Protein AF-A0A246N9T0-F1 (afdb_monomer_lite)

Secondary structure (DSSP, 8-state):
-EEEEESS-HHHHHHHHHHHHHHH-TTHHHHHHHHHHHHHHHHHHHHHHHH--THHHHHHHHHHHHHHHHHHS--S-EEEEE-

Radius of gyration: 17.47 Å; chains: 1; bounding box: 33×28×48 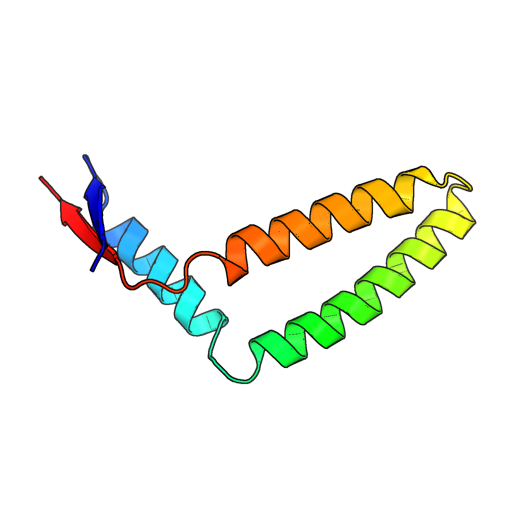Å

Foldseek 3Di:
DAEDEDQDDLVVVVVVVVVLCVVCPPPCNVVVLVVCVVVLVVVLVVVCVVPVDPCSVVVSVVVNCVVCCVSPVPPDDYDYDYD

Structure (mmCIF, N/CA/C/O backbone):
data_AF-A0A246N9T0-F1
#
_entry.id   A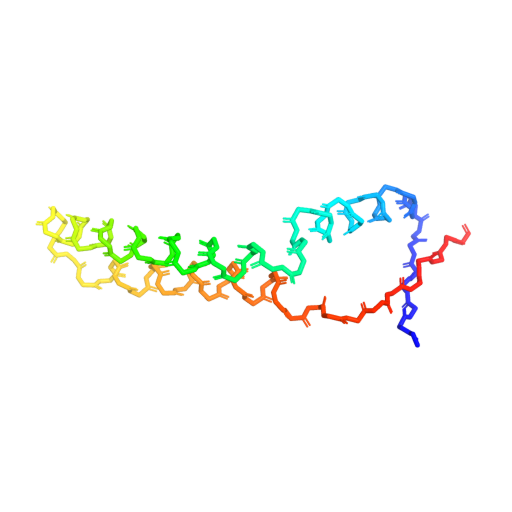F-A0A246N9T0-F1
#
loop_
_atom_site.group_PDB
_atom_site.id
_atom_site.type_symbol
_atom_site.label_atom_id
_atom_site.label_alt_id
_atom_site.label_comp_id
_atom_site.label_asym_id
_atom_site.label_entity_id
_atom_site.label_seq_id
_atom_site.pdbx_PDB_ins_code
_atom_site.Cartn_x
_atom_site.Cartn_y
_atom_site.Cartn_z
_atom_site.occupancy
_atom_site.B_iso_or_equiv
_atom_site.auth_seq_id
_atom_site.auth_comp_id
_atom_site.auth_asym_id
_atom_site.auth_atom_id
_atom_site.pdbx_PDB_model_num
ATOM 1 N N . MET A 1 1 ? 5.298 -5.589 -26.700 1.00 60.94 1 MET A N 1
ATOM 2 C CA . MET A 1 1 ? 5.596 -4.503 -25.743 1.00 60.94 1 MET A CA 1
ATOM 3 C C . MET A 1 1 ? 4.646 -3.367 -26.053 1.00 60.94 1 MET A C 1
ATOM 5 O O . MET A 1 1 ? 4.288 -3.219 -27.212 1.00 60.94 1 MET A O 1
ATOM 9 N N . THR A 1 2 ? 4.145 -2.669 -25.041 1.00 71.62 2 THR A N 1
ATOM 10 C CA . THR 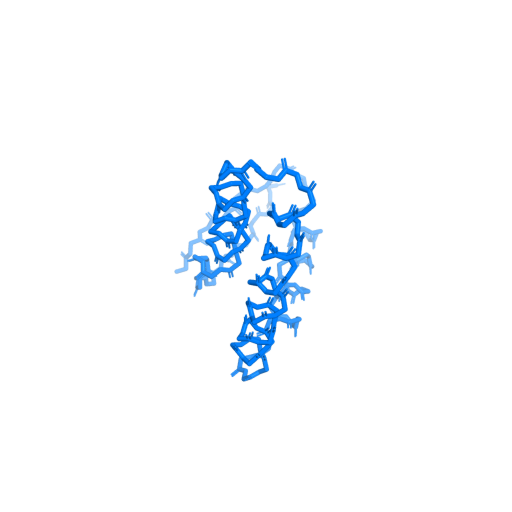A 1 2 ? 3.243 -1.522 -25.244 1.00 71.62 2 THR A CA 1
ATOM 11 C C . THR A 1 2 ? 4.091 -0.265 -25.383 1.00 71.62 2 THR A C 1
ATOM 13 O O . THR A 1 2 ? 5.026 -0.090 -24.604 1.00 71.62 2 THR A O 1
ATOM 16 N N . GLU A 1 3 ? 3.794 0.578 -26.363 1.00 74.56 3 GLU A N 1
ATOM 17 C CA . GLU A 1 3 ? 4.541 1.811 -26.626 1.00 74.56 3 GLU A CA 1
ATOM 18 C C . GLU A 1 3 ? 3.842 2.990 -25.944 1.00 74.56 3 GLU A C 1
ATOM 20 O O . GLU A 1 3 ? 2.621 3.132 -26.040 1.00 74.56 3 GLU A O 1
ATOM 25 N N . VAL A 1 4 ? 4.607 3.812 -25.226 1.00 73.00 4 VAL A N 1
ATOM 26 C CA . VAL A 1 4 ? 4.128 5.062 -24.623 1.00 73.00 4 VAL A CA 1
ATOM 27 C C . VAL A 1 4 ? 4.957 6.207 -25.182 1.00 73.00 4 VAL A C 1
ATOM 29 O O . VAL A 1 4 ? 6.179 6.212 -25.053 1.00 73.00 4 VAL A O 1
ATOM 32 N N . TRP A 1 5 ? 4.269 7.167 -25.793 1.00 77.06 5 TRP A N 1
ATOM 33 C CA . TRP A 1 5 ? 4.865 8.343 -26.415 1.00 77.06 5 TRP A CA 1
ATOM 34 C C . TRP A 1 5 ? 4.747 9.531 -25.466 1.00 77.06 5 TRP A C 1
ATOM 36 O O . TRP A 1 5 ? 3.644 9.870 -25.028 1.00 77.06 5 TRP A O 1
ATOM 46 N N . THR A 1 6 ? 5.876 10.146 -25.123 1.00 74.50 6 THR A N 1
ATOM 47 C CA . THR A 1 6 ? 5.920 11.346 -24.277 1.00 74.50 6 THR A CA 1
ATOM 48 C C . THR A 1 6 ? 6.370 12.547 -25.094 1.00 74.50 6 THR A C 1
ATOM 50 O O . THR A 1 6 ? 7.224 12.412 -25.954 1.00 74.50 6 THR A O 1
ATOM 53 N N . ILE A 1 7 ? 5.790 13.719 -24.821 1.00 77.31 7 ILE A N 1
ATOM 54 C CA . ILE A 1 7 ? 6.163 14.985 -25.482 1.00 77.31 7 ILE A CA 1
ATOM 55 C C . ILE A 1 7 ? 7.432 15.585 -24.848 1.00 77.31 7 ILE A C 1
ATOM 57 O O . ILE A 1 7 ? 8.132 16.372 -25.474 1.00 77.31 7 ILE A O 1
ATOM 61 N N . TYR A 1 8 ? 7.695 15.258 -23.579 1.00 70.62 8 TYR A N 1
ATOM 62 C CA . TYR A 1 8 ? 8.889 15.671 -22.850 1.00 70.62 8 TYR A CA 1
ATOM 63 C C . TYR A 1 8 ? 9.088 14.792 -21.608 1.00 70.62 8 TYR A C 1
ATOM 65 O O . TYR A 1 8 ? 8.117 14.388 -20.957 1.00 70.62 8 TYR A O 1
ATOM 73 N N . GLY A 1 9 ? 10.345 14.551 -21.227 1.00 75.62 9 GLY A N 1
ATOM 74 C CA . GLY A 1 9 ? 10.693 13.900 -19.961 1.00 75.62 9 GLY A CA 1
ATOM 75 C C . GLY A 1 9 ? 10.582 12.373 -19.975 1.00 75.62 9 GLY A C 1
ATOM 76 O O . GLY A 1 9 ? 10.377 11.776 -18.915 1.00 75.62 9 GLY A O 1
ATOM 77 N N . GLY A 1 10 ? 10.736 11.730 -21.138 1.00 77.25 10 GLY A N 1
ATOM 78 C CA . GLY A 1 10 ? 10.681 10.268 -21.269 1.00 77.25 10 GLY A CA 1
ATOM 79 C C . GLY A 1 10 ? 11.639 9.533 -20.319 1.00 77.25 10 GLY A C 1
ATOM 80 O O . GLY A 1 10 ? 11.263 8.537 -19.697 1.00 77.25 10 GLY A O 1
ATOM 81 N N . ASP A 1 11 ? 12.840 10.077 -20.099 1.00 77.75 11 ASP A N 1
ATOM 82 C CA . ASP A 1 11 ? 13.815 9.520 -19.152 1.00 77.75 11 ASP A CA 1
ATOM 83 C C . ASP A 1 11 ? 13.393 9.638 -17.678 1.00 77.75 11 ASP A C 1
ATOM 85 O O . ASP A 1 11 ? 13.679 8.733 -16.890 1.00 77.75 11 ASP A O 1
ATOM 89 N N . MET A 1 12 ? 12.672 10.699 -17.296 1.00 81.94 12 MET A N 1
ATOM 90 C CA . MET A 1 12 ? 12.129 10.843 -15.939 1.00 81.94 12 MET A CA 1
ATOM 91 C C . MET A 1 12 ? 11.086 9.755 -15.675 1.00 81.94 12 MET A C 1
ATOM 93 O O . MET A 1 12 ? 11.153 9.055 -14.664 1.00 81.94 12 MET A O 1
ATOM 97 N N . TRP A 1 13 ? 10.158 9.559 -16.614 1.00 75.56 13 TRP A N 1
ATOM 98 C CA . TRP A 1 13 ? 9.143 8.512 -16.516 1.00 75.56 13 TRP A CA 1
ATOM 99 C C . TRP A 1 13 ? 9.766 7.116 -16.495 1.00 75.56 13 TRP A C 1
ATOM 101 O O . TRP A 1 13 ? 9.374 6.277 -15.682 1.00 75.56 13 TRP A O 1
ATOM 111 N N . ARG A 1 14 ? 10.803 6.883 -17.308 1.00 78.19 14 ARG A N 1
ATOM 112 C CA . ARG A 1 14 ? 11.573 5.634 -17.294 1.00 78.19 14 ARG A CA 1
ATOM 113 C C . ARG A 1 14 ? 12.206 5.367 -15.928 1.00 78.19 14 ARG A C 1
ATOM 115 O O . ARG A 1 14 ? 12.111 4.250 -15.423 1.00 78.19 14 ARG A O 1
ATOM 122 N N . GLN A 1 15 ? 12.822 6.376 -15.311 1.00 79.94 15 GLN A N 1
ATOM 123 C CA . GLN A 1 15 ? 13.431 6.255 -13.982 1.00 79.94 15 GLN A CA 1
ATOM 124 C C . GLN A 1 15 ? 12.395 6.008 -12.882 1.00 79.94 15 GLN A C 1
ATOM 126 O O . GLN A 1 15 ? 12.617 5.143 -12.036 1.00 79.94 15 GLN A O 1
ATOM 131 N N . VAL A 1 16 ? 11.249 6.694 -12.914 1.00 77.19 16 VAL A N 1
ATOM 132 C CA . VAL A 1 16 ? 10.159 6.480 -11.949 1.00 77.19 16 VAL A CA 1
ATOM 133 C C . VAL A 1 16 ? 9.623 5.052 -12.049 1.00 77.19 16 VAL A C 1
ATOM 135 O O . VAL A 1 16 ? 9.528 4.366 -11.033 1.00 77.19 16 VAL A O 1
ATOM 138 N N . PHE A 1 17 ? 9.341 4.552 -13.256 1.00 72.00 17 PHE A N 1
ATOM 139 C CA . PHE A 1 17 ? 8.843 3.184 -13.426 1.00 72.00 17 PHE A CA 1
ATOM 140 C C . PHE A 1 17 ? 9.878 2.123 -13.042 1.00 72.00 17 PHE A C 1
ATOM 142 O O . PHE A 1 17 ? 9.533 1.154 -12.368 1.00 72.00 17 PHE A O 1
ATOM 149 N N . ASN A 1 18 ? 11.152 2.324 -13.383 1.00 73.19 18 ASN A N 1
ATOM 150 C CA . ASN A 1 18 ? 12.223 1.426 -12.950 1.00 73.19 18 ASN A CA 1
ATOM 151 C C . ASN A 1 18 ? 12.416 1.451 -11.427 1.00 73.19 18 ASN A C 1
ATOM 153 O O . ASN A 1 18 ? 12.624 0.401 -10.820 1.00 73.19 18 ASN A O 1
ATOM 157 N N . GLY A 1 19 ? 12.297 2.620 -10.791 1.00 69.94 19 GLY A N 1
ATOM 158 C CA . GLY A 1 19 ? 12.335 2.767 -9.336 1.00 69.94 19 GLY A CA 1
ATOM 159 C C . GLY A 1 19 ? 11.186 2.024 -8.658 1.00 69.94 19 GLY A C 1
ATOM 160 O O . GLY A 1 19 ? 11.409 1.279 -7.708 1.00 69.94 19 GLY A O 1
ATOM 161 N N . VAL A 1 20 ? 9.977 2.130 -9.210 1.00 67.38 20 VAL A N 1
ATOM 162 C CA . VAL A 1 20 ? 8.804 1.379 -8.750 1.00 67.38 20 VAL A CA 1
ATOM 163 C C . VAL A 1 20 ? 9.034 -0.130 -8.879 1.00 67.38 20 VAL A C 1
ATOM 165 O O . VAL A 1 20 ? 8.851 -0.846 -7.903 1.00 67.38 20 VAL A O 1
ATOM 168 N N . VAL A 1 21 ? 9.523 -0.628 -10.019 1.00 64.56 21 VAL A N 1
ATOM 169 C CA . VAL A 1 21 ? 9.844 -2.059 -10.207 1.00 64.56 21 VAL A CA 1
ATOM 170 C C . VAL A 1 21 ? 10.929 -2.541 -9.236 1.00 64.56 21 VAL A C 1
ATOM 172 O O . VAL A 1 21 ? 10.823 -3.639 -8.692 1.00 64.56 21 VAL A O 1
ATOM 175 N N . THR A 1 22 ? 11.941 -1.712 -8.974 1.00 67.94 22 THR A N 1
ATOM 176 C CA . THR A 1 22 ? 13.039 -2.021 -8.042 1.00 67.94 22 THR A CA 1
ATOM 177 C C . THR A 1 22 ? 12.536 -2.120 -6.600 1.00 67.94 22 THR A C 1
ATOM 179 O O . THR A 1 22 ? 12.907 -3.045 -5.881 1.00 67.94 22 THR A O 1
ATOM 182 N N . VAL A 1 23 ? 11.631 -1.226 -6.191 1.00 61.50 23 VAL A N 1
ATOM 183 C CA . VAL A 1 23 ? 10.964 -1.278 -4.878 1.00 61.50 23 VAL A CA 1
ATOM 184 C C . VAL A 1 23 ? 9.976 -2.453 -4.790 1.00 61.50 23 VAL A C 1
ATOM 186 O O . VAL A 1 23 ? 9.822 -3.056 -3.730 1.00 61.50 23 VAL A O 1
ATOM 189 N N . ILE A 1 24 ? 9.333 -2.818 -5.904 1.00 60.00 24 ILE A N 1
ATOM 190 C CA . ILE A 1 24 ? 8.353 -3.916 -6.005 1.00 60.00 24 ILE A CA 1
ATOM 191 C C . ILE A 1 24 ? 9.013 -5.310 -6.103 1.00 60.00 24 ILE A C 1
ATOM 193 O O . ILE A 1 24 ? 8.304 -6.309 -5.993 1.00 60.00 24 ILE A O 1
ATOM 197 N N . GLY A 1 25 ? 10.344 -5.392 -6.252 1.00 52.94 25 GLY A N 1
ATOM 198 C CA . GLY A 1 25 ? 11.188 -6.600 -6.271 1.00 52.94 25 GLY A CA 1
ATOM 199 C C . GLY A 1 25 ? 10.493 -7.919 -5.888 1.00 52.94 25 GLY A C 1
ATOM 200 O O . GLY A 1 25 ? 10.066 -8.121 -4.749 1.00 52.94 25 GLY A O 1
ATOM 201 N N . ALA A 1 26 ? 10.377 -8.813 -6.873 1.00 56.72 26 ALA A N 1
ATOM 202 C CA . ALA A 1 26 ? 9.438 -9.936 -6.990 1.00 56.72 26 ALA A CA 1
ATOM 203 C C . ALA A 1 26 ? 9.549 -11.101 -5.966 1.00 56.72 26 ALA A C 1
ATOM 205 O O . ALA A 1 26 ? 9.530 -12.271 -6.335 1.00 56.72 26 ALA A O 1
ATOM 206 N N . GLY A 1 27 ? 9.568 -10.805 -4.668 1.00 55.78 27 GLY A N 1
ATOM 207 C CA . GLY A 1 27 ? 9.400 -11.786 -3.586 1.00 55.78 27 GLY A CA 1
ATOM 208 C C . GLY A 1 27 ? 9.006 -11.155 -2.247 1.00 55.78 27 GLY A C 1
ATOM 209 O O . GLY A 1 27 ? 8.268 -11.751 -1.464 1.00 55.78 27 GLY A O 1
ATOM 210 N N . THR A 1 28 ? 9.412 -9.907 -2.006 1.00 61.91 28 THR A N 1
ATOM 211 C CA . THR A 1 28 ? 9.122 -9.169 -0.769 1.00 61.91 28 THR A CA 1
ATOM 212 C C . THR A 1 28 ? 7.831 -8.365 -0.851 1.00 61.91 28 THR A C 1
ATOM 214 O O . THR A 1 28 ? 7.138 -8.263 0.154 1.00 61.91 28 THR A O 1
ATOM 217 N N . PHE A 1 29 ? 7.439 -7.856 -2.024 1.00 66.25 29 PHE A N 1
ATOM 218 C CA . PHE A 1 29 ? 6.262 -6.986 -2.152 1.00 66.25 29 PHE A CA 1
ATOM 219 C C . PHE A 1 29 ? 4.938 -7.675 -1.801 1.00 66.25 29 PHE A C 1
ATOM 221 O O . PHE A 1 29 ? 4.097 -7.086 -1.132 1.00 66.25 29 PHE A O 1
ATOM 228 N N . THR A 1 30 ? 4.758 -8.945 -2.177 1.00 68.56 30 THR A N 1
ATOM 229 C CA . THR A 1 30 ? 3.552 -9.704 -1.783 1.00 68.56 30 THR A CA 1
ATOM 230 C C . THR A 1 30 ? 3.507 -9.913 -0.268 1.00 68.56 30 THR A C 1
ATOM 232 O O . THR A 1 30 ? 2.449 -9.806 0.349 1.00 68.56 30 THR A O 1
ATOM 235 N N . THR A 1 31 ? 4.659 -10.165 0.354 1.00 68.81 31 THR A N 1
ATOM 236 C CA . THR A 1 31 ? 4.791 -10.284 1.812 1.00 68.81 31 THR A CA 1
ATOM 237 C C . THR A 1 31 ? 4.543 -8.942 2.502 1.00 68.81 31 THR A C 1
ATOM 239 O O . THR A 1 31 ? 3.794 -8.884 3.473 1.00 68.81 31 THR A O 1
ATOM 242 N N . LEU A 1 32 ? 5.081 -7.849 1.958 1.00 72.94 32 LEU A N 1
ATOM 243 C CA . LEU A 1 32 ? 4.843 -6.484 2.419 1.00 72.94 32 LEU A CA 1
ATOM 244 C C . LEU A 1 32 ? 3.357 -6.124 2.319 1.00 72.94 32 LEU A C 1
ATOM 246 O O . LEU A 1 32 ? 2.795 -5.625 3.283 1.00 72.94 32 LEU A O 1
ATOM 250 N N . LEU A 1 33 ? 2.693 -6.444 1.205 1.00 76.75 33 LEU A N 1
ATOM 251 C CA . LEU A 1 33 ? 1.253 -6.247 1.022 1.00 76.75 33 LEU A CA 1
ATOM 252 C C . LEU A 1 33 ? 0.428 -7.014 2.056 1.00 76.75 33 LEU A C 1
ATOM 254 O O . LEU A 1 33 ? -0.560 -6.485 2.555 1.00 76.75 33 LEU A O 1
ATOM 258 N N . ARG A 1 34 ? 0.833 -8.239 2.410 1.00 74.62 34 ARG A N 1
ATOM 259 C CA . ARG A 1 34 ? 0.184 -9.016 3.478 1.00 74.62 34 ARG A CA 1
ATOM 260 C C . ARG A 1 34 ? 0.355 -8.348 4.843 1.00 74.62 34 ARG A C 1
ATOM 262 O O . ARG A 1 34 ? -0.620 -8.232 5.577 1.00 74.62 34 ARG A O 1
ATOM 269 N N . ILE A 1 35 ? 1.560 -7.872 5.160 1.00 79.06 35 ILE A N 1
ATOM 270 C CA . ILE A 1 35 ? 1.860 -7.178 6.422 1.00 79.06 35 ILE A CA 1
ATOM 271 C C . ILE A 1 35 ? 1.093 -5.850 6.503 1.00 79.06 35 ILE A C 1
ATOM 273 O O . ILE A 1 35 ? 0.376 -5.605 7.469 1.00 79.06 35 ILE A O 1
ATOM 277 N N . VAL A 1 36 ? 1.190 -5.014 5.469 1.00 82.31 36 VAL A N 1
ATOM 278 C CA . VAL A 1 36 ? 0.494 -3.723 5.372 1.00 82.31 36 VAL A CA 1
ATOM 279 C C . VAL A 1 36 ? -1.020 -3.917 5.370 1.00 82.31 36 VAL A C 1
ATOM 281 O O . VAL A 1 36 ? -1.725 -3.159 6.026 1.00 82.31 36 VAL A O 1
ATOM 284 N N . GLY A 1 37 ? -1.531 -4.952 4.700 1.00 82.44 37 GLY A N 1
ATOM 285 C CA . GLY A 1 37 ? -2.943 -5.322 4.750 1.00 82.44 37 GLY A CA 1
ATOM 286 C C . GLY A 1 37 ? -3.396 -5.667 6.170 1.00 82.44 37 GLY A C 1
ATOM 287 O O . GLY A 1 37 ? -4.420 -5.158 6.619 1.00 82.44 37 GLY A O 1
ATOM 288 N N . LEU A 1 38 ? -2.607 -6.452 6.909 1.00 86.06 38 LEU A N 1
ATOM 289 C CA . LEU A 1 38 ? -2.914 -6.835 8.290 1.00 86.06 38 LEU A CA 1
ATOM 290 C C . LEU A 1 38 ? -2.933 -5.622 9.235 1.00 86.06 38 LEU A C 1
ATOM 292 O O . LEU A 1 38 ? -3.901 -5.430 9.969 1.00 86.06 38 LEU A O 1
ATOM 296 N N . PHE A 1 39 ? -1.922 -4.751 9.165 1.00 87.38 39 PHE A N 1
ATOM 297 C CA . PHE A 1 39 ? -1.909 -3.498 9.931 1.00 87.38 39 PHE A CA 1
ATOM 298 C C . PHE A 1 39 ? -3.002 -2.520 9.487 1.00 87.38 39 PHE A C 1
ATOM 300 O O . PHE A 1 39 ? -3.576 -1.822 10.321 1.00 87.38 39 PHE A O 1
ATOM 307 N N . GLY A 1 40 ? -3.330 -2.500 8.195 1.00 87.62 40 GLY A N 1
ATOM 308 C CA . GLY A 1 40 ? -4.428 -1.717 7.642 1.00 87.62 40 GLY A CA 1
ATOM 309 C C . GLY A 1 40 ? -5.767 -2.109 8.263 1.00 87.62 40 GLY A C 1
ATOM 310 O O . GLY A 1 40 ? -6.475 -1.239 8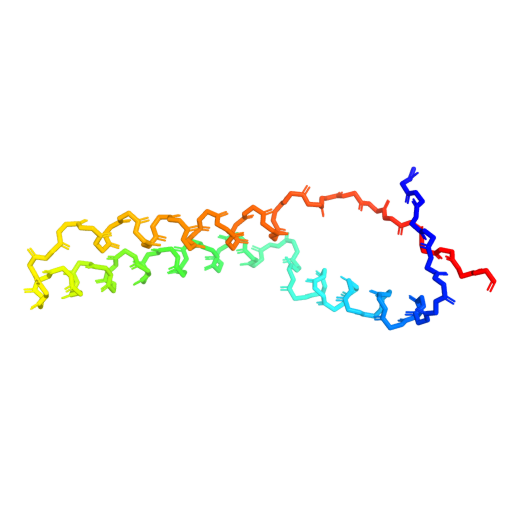.762 1.00 87.62 40 GLY A O 1
ATOM 311 N N . VAL A 1 41 ? -6.078 -3.408 8.315 1.00 90.06 41 VAL A N 1
ATOM 312 C CA . VAL A 1 41 ? -7.302 -3.916 8.960 1.00 90.06 41 VAL A CA 1
ATOM 313 C C . VAL A 1 41 ? -7.344 -3.527 10.440 1.00 90.06 41 VAL A C 1
ATOM 315 O O . VAL A 1 41 ? -8.361 -3.014 10.905 1.00 90.06 41 VAL A O 1
ATOM 318 N N . LEU A 1 42 ? -6.241 -3.698 11.176 1.00 91.00 42 LEU A N 1
ATOM 319 C CA . LEU A 1 42 ? -6.168 -3.301 12.588 1.00 91.00 42 LEU A CA 1
ATOM 320 C C . LEU A 1 42 ? -6.409 -1.795 12.777 1.00 91.00 42 LEU A C 1
ATOM 322 O O . LEU A 1 42 ? -7.179 -1.397 13.652 1.00 91.00 42 LEU A O 1
ATOM 326 N N . GLY A 1 43 ? -5.809 -0.956 11.930 1.00 90.62 43 GLY A N 1
ATOM 327 C CA . GLY A 1 43 ? -6.004 0.494 11.957 1.00 90.62 43 GLY A CA 1
ATOM 328 C C . GLY A 1 43 ? -7.457 0.905 11.711 1.00 90.62 43 GLY A C 1
ATOM 329 O O . GLY A 1 43 ? -7.971 1.799 12.383 1.00 90.62 43 GLY A O 1
ATOM 330 N N . VAL A 1 44 ? -8.153 0.215 10.806 1.00 92.50 44 VAL A N 1
ATOM 331 C CA . VAL A 1 44 ? -9.582 0.448 10.548 1.00 92.50 44 VAL A CA 1
ATOM 332 C C . VAL A 1 44 ? -10.439 0.051 11.729 1.00 92.50 44 VAL A C 1
ATOM 334 O O . VAL A 1 44 ? -11.336 0.805 12.084 1.00 92.50 44 VAL A O 1
ATOM 337 N N . VAL A 1 45 ? -10.162 -1.093 12.357 1.00 91.75 45 VAL A N 1
ATOM 338 C CA . VAL A 1 45 ? -10.903 -1.537 13.544 1.00 91.75 45 VAL A CA 1
ATOM 339 C C . VAL A 1 45 ? -10.771 -0.503 14.662 1.00 91.75 45 VAL A C 1
ATOM 341 O O . VAL A 1 45 ? -11.776 -0.091 15.238 1.00 91.75 45 VAL A O 1
ATOM 344 N N . VAL A 1 46 ? -9.559 -0.004 14.918 1.00 92.06 46 VAL A N 1
ATOM 345 C CA . VAL A 1 46 ? -9.327 1.061 15.907 1.00 92.06 46 VAL A CA 1
ATOM 346 C C . VAL A 1 46 ? -10.054 2.353 15.521 1.00 92.06 46 VAL A C 1
ATOM 348 O O . VAL A 1 46 ? -10.726 2.967 16.353 1.00 92.06 46 VAL A O 1
ATOM 351 N N . SER A 1 47 ? -9.960 2.763 14.255 1.00 90.31 47 SER A N 1
ATOM 352 C CA . SER A 1 47 ? -10.627 3.966 13.751 1.00 90.31 47 SER A CA 1
ATOM 353 C C . SER A 1 47 ? -12.151 3.864 13.864 1.00 90.31 47 SER A C 1
ATOM 355 O O . SER A 1 47 ? -12.801 4.809 14.317 1.00 90.31 47 SER A O 1
ATOM 357 N N . PHE A 1 48 ? -12.717 2.696 13.554 1.00 92.38 48 PHE A N 1
ATOM 358 C CA . PHE A 1 48 ? -14.135 2.392 13.698 1.00 92.38 48 PHE A CA 1
ATOM 359 C C . PHE A 1 48 ? -14.585 2.454 15.158 1.00 92.38 48 PHE A C 1
ATOM 361 O O . PHE A 1 48 ? -15.595 3.088 15.445 1.00 92.38 48 PHE A O 1
ATOM 368 N N . VAL A 1 49 ? -13.826 1.878 16.097 1.00 93.69 49 VAL A N 1
ATOM 369 C CA . VAL A 1 49 ? -14.142 1.972 17.535 1.00 93.69 49 VAL A CA 1
ATOM 370 C C . VAL A 1 49 ? -14.198 3.435 17.992 1.00 93.69 49 VAL A C 1
ATOM 372 O O . VAL A 1 49 ? -15.080 3.806 18.768 1.00 93.69 49 VAL A O 1
ATOM 375 N N . LYS A 1 50 ? -13.301 4.286 17.477 1.00 92.69 50 LYS A N 1
ATOM 376 C CA . LYS A 1 50 ? -13.228 5.708 17.839 1.00 92.69 50 LYS A CA 1
ATOM 377 C C . LYS A 1 50 ? -14.337 6.558 17.213 1.00 92.69 50 LYS A C 1
ATOM 379 O O . LYS A 1 50 ? -14.911 7.399 17.894 1.00 92.69 50 LYS A O 1
ATOM 384 N N . THR A 1 51 ? -14.621 6.377 15.925 1.00 91.69 51 THR A N 1
ATOM 385 C CA . THR A 1 51 ? -15.597 7.208 15.189 1.00 91.69 51 THR A CA 1
ATOM 386 C C . THR A 1 51 ? -17.012 6.636 15.187 1.00 91.69 51 THR A C 1
ATOM 388 O O . THR A 1 51 ? -17.950 7.372 14.895 1.00 91.69 51 THR A O 1
ATOM 391 N N . ARG A 1 52 ? -17.181 5.342 15.499 1.00 90.38 52 ARG A N 1
ATOM 392 C CA . ARG A 1 52 ? -18.442 4.577 15.420 1.00 90.38 52 ARG A CA 1
ATOM 393 C C . ARG A 1 52 ? -19.151 4.698 14.068 1.00 90.38 52 ARG A C 1
ATOM 395 O O . ARG A 1 52 ? -20.358 4.498 13.973 1.00 90.38 52 ARG A O 1
ATOM 402 N N . ASN A 1 53 ? -18.397 5.024 13.021 1.00 91.06 53 ASN A N 1
ATOM 403 C CA . ASN A 1 53 ? -18.919 5.228 11.683 1.00 91.06 53 ASN A CA 1
ATOM 404 C C . ASN A 1 53 ? -18.511 4.049 10.783 1.00 91.06 53 ASN A C 1
ATOM 406 O O . ASN A 1 53 ? -17.322 3.893 10.492 1.00 91.06 53 ASN A O 1
ATOM 410 N N . PRO A 1 54 ? -19.461 3.231 10.300 1.00 87.38 54 PRO A N 1
ATOM 411 C CA . PRO A 1 54 ? -19.151 2.088 9.444 1.00 87.38 54 PRO A CA 1
ATOM 412 C C . PRO A 1 54 ? -18.600 2.489 8.064 1.00 87.38 54 PRO A C 1
ATOM 414 O O . PRO A 1 54 ? -17.948 1.671 7.419 1.00 87.38 54 PRO A O 1
ATOM 417 N N . MET A 1 55 ? -18.766 3.746 7.626 1.00 92.88 55 MET A N 1
ATOM 418 C CA . MET A 1 55 ? -18.173 4.253 6.375 1.00 92.88 55 MET A CA 1
ATOM 419 C C . MET A 1 55 ? -16.643 4.142 6.347 1.00 92.88 55 MET A C 1
ATOM 421 O O . MET A 1 55 ? -16.050 4.076 5.274 1.00 92.88 55 MET A O 1
ATOM 425 N N . VAL A 1 56 ? -15.984 4.085 7.508 1.00 91.62 56 VAL A N 1
ATOM 426 C CA . VAL A 1 56 ? -14.520 3.969 7.599 1.00 91.62 56 VAL A CA 1
ATOM 427 C C . VAL A 1 56 ? -14.010 2.689 6.925 1.00 91.62 56 VAL A C 1
ATOM 429 O O . VAL A 1 56 ? -12.954 2.714 6.294 1.00 91.62 56 VAL A O 1
ATOM 432 N N . PHE A 1 57 ? -14.781 1.596 6.970 1.00 89.31 57 PHE A N 1
ATOM 433 C CA . PHE A 1 57 ? -14.439 0.360 6.260 1.00 89.31 57 PHE A CA 1
ATOM 434 C C . PHE A 1 57 ? -14.482 0.539 4.742 1.00 89.31 57 PHE A C 1
ATOM 436 O O . PHE A 1 57 ? -13.605 0.038 4.041 1.00 89.31 57 PHE A O 1
ATOM 443 N N . LEU A 1 58 ? -15.470 1.282 4.237 1.00 91.75 58 LEU A N 1
ATOM 444 C CA . LEU A 1 58 ? -15.617 1.558 2.810 1.00 91.75 58 LEU A CA 1
ATOM 445 C C . LEU A 1 58 ? -14.463 2.427 2.297 1.00 91.75 58 LEU A C 1
ATOM 447 O O . LEU A 1 58 ? -13.859 2.103 1.277 1.00 91.75 58 LEU A O 1
ATOM 451 N N . TYR A 1 59 ? -14.120 3.493 3.026 1.00 88.06 59 TYR A N 1
ATOM 452 C CA . TYR A 1 59 ? -12.993 4.356 2.668 1.00 88.06 59 TYR A CA 1
ATOM 453 C C . TYR A 1 59 ? -11.666 3.604 2.690 1.00 88.06 59 TYR A C 1
ATOM 455 O O . TYR A 1 59 ? -10.861 3.753 1.773 1.00 88.06 59 TYR A O 1
ATOM 463 N N . TRP A 1 60 ? -11.445 2.757 3.694 1.00 89.75 60 TRP A N 1
ATOM 464 C CA . TRP A 1 60 ? -10.250 1.923 3.727 1.00 89.75 60 TRP A CA 1
ATOM 465 C C . TRP A 1 60 ? -10.192 0.942 2.563 1.00 89.75 60 TRP A C 1
ATOM 467 O O . TRP A 1 60 ? -9.148 0.830 1.925 1.00 89.75 60 TRP A O 1
ATOM 477 N N . LEU A 1 61 ? -11.300 0.265 2.254 1.00 87.75 61 LEU A N 1
ATOM 478 C CA . LEU A 1 61 ? -11.357 -0.671 1.138 1.00 87.75 61 LEU A CA 1
ATOM 479 C C . LEU A 1 61 ? -11.073 0.053 -0.182 1.00 87.75 61 LEU A C 1
ATOM 481 O O . LEU A 1 61 ? -10.289 -0.442 -0.986 1.00 87.75 61 LEU A O 1
ATOM 485 N N . ALA A 1 62 ? -11.631 1.250 -0.378 1.00 88.06 62 ALA A N 1
ATOM 486 C CA . ALA A 1 62 ? -11.361 2.076 -1.551 1.00 88.06 62 ALA A CA 1
ATOM 487 C C . ALA A 1 62 ? -9.871 2.440 -1.674 1.00 88.06 62 ALA A C 1
ATOM 489 O O . ALA A 1 62 ? -9.285 2.265 -2.741 1.00 88.06 62 ALA A O 1
ATOM 490 N N . VAL A 1 63 ? -9.232 2.879 -0.584 1.00 87.06 63 VAL A N 1
ATOM 491 C CA . VAL A 1 63 ? -7.795 3.205 -0.564 1.00 87.06 63 VAL A CA 1
ATOM 492 C C . VAL A 1 63 ? -6.937 1.960 -0.803 1.00 87.06 63 VAL A C 1
ATOM 494 O O . VAL A 1 63 ? -6.004 1.995 -1.603 1.00 87.06 63 VAL A O 1
ATOM 497 N N . PHE A 1 64 ? -7.267 0.839 -0.162 1.00 84.50 64 PHE A N 1
ATOM 498 C CA . PHE A 1 64 ? -6.562 -0.428 -0.337 1.00 84.50 64 PHE A CA 1
ATOM 499 C C . PHE A 1 64 ? -6.654 -0.931 -1.785 1.00 84.50 64 PHE A C 1
ATOM 501 O O . PHE A 1 64 ? -5.640 -1.299 -2.380 1.00 84.50 64 PHE A O 1
ATOM 508 N N . MET A 1 65 ? -7.848 -0.892 -2.382 1.00 82.81 65 MET A N 1
ATOM 509 C CA . MET A 1 65 ? -8.077 -1.264 -3.781 1.00 82.81 65 MET A CA 1
ATOM 510 C C . MET A 1 65 ? -7.372 -0.310 -4.745 1.00 82.81 65 MET A C 1
ATOM 512 O O . MET A 1 65 ? -6.806 -0.762 -5.735 1.00 82.81 65 MET A O 1
ATOM 516 N N . PHE A 1 66 ? -7.348 0.993 -4.462 1.00 83.88 66 PHE A N 1
ATOM 517 C CA . PHE A 1 66 ? -6.635 1.970 -5.285 1.00 83.88 66 PHE A CA 1
ATOM 518 C C . PHE A 1 66 ? -5.126 1.703 -5.297 1.00 83.88 66 PHE A C 1
ATOM 520 O O . PHE A 1 66 ? -4.527 1.588 -6.363 1.00 83.88 66 PHE A O 1
ATOM 527 N N . ILE A 1 67 ? -4.521 1.522 -4.120 1.00 78.31 67 ILE A N 1
ATOM 528 C CA . ILE A 1 67 ? -3.088 1.237 -3.984 1.00 78.31 67 ILE A CA 1
ATOM 529 C C . ILE A 1 67 ? -2.746 -0.078 -4.689 1.00 78.31 67 ILE A C 1
ATOM 531 O O . ILE A 1 67 ? -1.839 -0.127 -5.517 1.00 78.31 67 ILE A O 1
ATOM 535 N N . THR A 1 68 ? -3.492 -1.145 -4.401 1.00 74.81 68 THR A N 1
ATOM 536 C CA . THR A 1 68 ? -3.231 -2.464 -4.988 1.00 74.81 68 THR A CA 1
ATOM 537 C C . THR A 1 68 ? -3.485 -2.499 -6.489 1.00 74.81 68 THR A C 1
ATOM 539 O O . THR A 1 68 ? -2.678 -3.082 -7.200 1.00 74.81 68 THR A O 1
ATOM 542 N N . SER A 1 69 ? -4.532 -1.857 -7.010 1.00 70.12 69 SER A N 1
ATOM 543 C CA . SER A 1 69 ? -4.775 -1.806 -8.458 1.00 70.12 69 SER A CA 1
ATOM 544 C C . SER A 1 69 ? -3.735 -0.957 -9.189 1.00 70.12 69 SER A C 1
ATOM 546 O O . SER A 1 69 ? -3.164 -1.432 -10.165 1.00 70.12 69 SER A O 1
ATOM 548 N N . ALA A 1 70 ? -3.402 0.240 -8.700 1.00 69.88 70 ALA A N 1
ATOM 549 C CA . ALA A 1 70 ? -2.374 1.073 -9.321 1.00 69.88 70 ALA A CA 1
ATOM 550 C C . ALA A 1 70 ? -1.002 0.374 -9.346 1.00 69.88 70 ALA A C 1
ATOM 552 O O . ALA A 1 70 ? -0.288 0.452 -10.344 1.00 69.88 70 ALA A O 1
ATOM 553 N N . LEU A 1 71 ? -0.653 -0.353 -8.277 1.00 64.31 71 LEU A N 1
ATOM 554 C CA . LEU A 1 71 ? 0.635 -1.045 -8.162 1.00 64.31 71 LEU A CA 1
ATOM 555 C C . LEU A 1 71 ? 0.672 -2.434 -8.826 1.00 64.31 71 LEU A C 1
ATOM 557 O O . LEU A 1 71 ? 1.738 -2.851 -9.271 1.00 64.31 71 LEU A O 1
ATOM 561 N N . LEU A 1 72 ? -0.439 -3.182 -8.892 1.00 63.06 72 LEU A N 1
ATOM 562 C CA . LEU A 1 72 ? -0.454 -4.571 -9.394 1.00 63.06 72 LEU A CA 1
ATOM 563 C C . LEU A 1 72 ? -0.932 -4.718 -10.843 1.00 63.06 72 LEU A C 1
ATOM 565 O O . LEU A 1 72 ? -0.698 -5.775 -11.435 1.00 63.06 72 LEU A O 1
ATOM 569 N N . VAL A 1 73 ? -1.621 -3.722 -11.409 1.00 57.22 73 VAL A N 1
ATOM 570 C CA . VAL A 1 73 ? -2.223 -3.831 -12.748 1.00 57.22 73 VAL A CA 1
ATOM 571 C C . VAL A 1 73 ? -1.198 -3.727 -13.889 1.00 57.22 73 VAL A C 1
ATOM 573 O O . VAL A 1 73 ? -1.290 -4.536 -14.819 1.00 57.22 73 VAL A O 1
ATOM 576 N N . PRO A 1 74 ? -0.181 -2.843 -13.877 1.00 58.28 74 PRO A N 1
ATOM 577 C CA . PRO A 1 74 ? 0.763 -2.788 -14.984 1.00 58.28 74 PRO A CA 1
ATOM 578 C C . PRO A 1 74 ? 1.921 -3.770 -14.758 1.00 58.28 74 PRO A C 1
ATOM 580 O O . PRO A 1 74 ? 2.998 -3.403 -14.308 1.00 58.28 74 PRO A O 1
ATOM 583 N N . LYS A 1 75 ? 1.724 -5.042 -15.127 1.00 59.47 75 LYS A N 1
ATOM 584 C CA . LYS A 1 75 ? 2.818 -6.036 -15.228 1.00 59.47 75 LYS A CA 1
ATOM 585 C C . LYS A 1 75 ? 3.424 -6.126 -16.631 1.00 59.47 75 LYS A C 1
ATOM 587 O O . LYS A 1 75 ? 4.038 -7.133 -16.977 1.00 59.47 75 LYS A O 1
ATOM 592 N N . ARG A 1 76 ? 3.193 -5.124 -17.483 1.00 60.72 76 ARG A N 1
ATOM 593 C CA . ARG A 1 76 ? 3.680 -5.133 -18.866 1.00 60.72 76 ARG A CA 1
ATOM 594 C C . ARG A 1 76 ? 4.868 -4.204 -19.011 1.00 60.72 76 ARG A C 1
ATOM 596 O O . ARG A 1 76 ? 4.784 -3.038 -18.647 1.00 60.72 76 ARG A O 1
ATOM 603 N N . SER A 1 77 ? 5.942 -4.721 -19.595 1.00 62.69 77 SER A N 1
ATOM 604 C CA . SER A 1 77 ? 7.067 -3.908 -20.042 1.00 62.69 77 SER A CA 1
ATOM 605 C C . SER A 1 77 ? 6.583 -2.927 -21.108 1.00 62.69 77 SER A C 1
ATOM 607 O O . SER A 1 77 ? 6.001 -3.324 -22.128 1.00 62.69 77 SER A O 1
ATOM 609 N N . VAL A 1 78 ? 6.799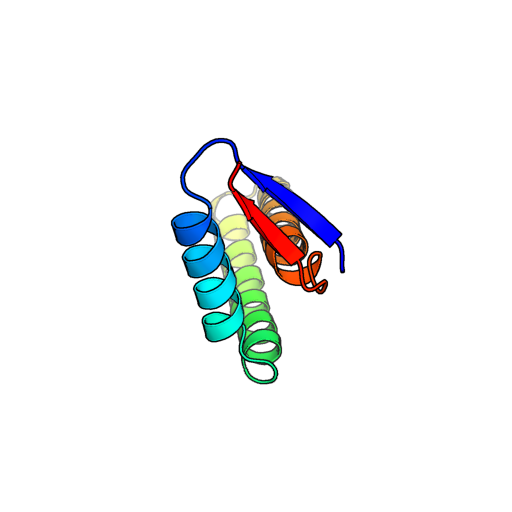 -1.647 -20.833 1.00 67.88 78 VAL A N 1
ATOM 610 C CA . VAL A 1 78 ? 6.481 -0.535 -21.723 1.00 67.88 78 VAL A CA 1
ATOM 611 C C . VAL A 1 78 ? 7.785 0.020 -22.273 1.00 67.88 78 VAL A C 1
ATOM 613 O O . VAL A 1 78 ? 8.753 0.169 -21.527 1.00 67.88 78 VAL A O 1
ATOM 616 N N . GLN A 1 79 ? 7.803 0.315 -23.568 1.00 71.31 79 GLN A N 1
ATOM 617 C CA . GLN A 1 79 ? 8.890 1.050 -24.199 1.00 71.31 79 GLN A CA 1
ATOM 618 C C . GLN A 1 79 ? 8.469 2.518 -24.293 1.00 71.31 79 GLN A C 1
ATOM 620 O O . GLN A 1 79 ? 7.421 2.828 -24.861 1.00 71.31 79 GLN A O 1
ATOM 625 N N . ILE A 1 80 ? 9.244 3.399 -23.659 1.00 75.38 80 ILE A N 1
ATOM 626 C CA . ILE A 1 80 ? 8.987 4.840 -23.677 1.00 75.38 80 ILE A CA 1
ATOM 627 C C . ILE A 1 80 ? 9.770 5.428 -24.842 1.00 75.38 80 ILE A C 1
ATOM 629 O O . ILE A 1 80 ? 10.991 5.273 -24.900 1.00 75.38 80 ILE A O 1
ATOM 633 N N . HIS A 1 81 ? 9.050 6.072 -25.751 1.00 70.62 81 HIS A N 1
ATOM 634 C CA . HIS A 1 81 ? 9.611 6.802 -26.875 1.00 70.62 81 HIS A CA 1
ATOM 635 C C . HIS A 1 81 ? 9.418 8.298 -26.638 1.00 70.62 81 HIS A C 1
ATOM 637 O O . HIS A 1 81 ? 8.311 8.746 -26.327 1.00 70.62 81 HIS A O 1
ATOM 643 N N . ASP A 1 82 ? 10.509 9.045 -26.766 1.00 66.25 82 ASP A N 1
ATOM 644 C CA . ASP A 1 82 ? 10.491 10.506 -26.819 1.00 66.25 82 ASP A CA 1
ATOM 645 C C . ASP A 1 82 ? 10.504 10.926 -28.296 1.00 66.25 82 ASP A C 1
ATOM 647 O O . ASP A 1 82 ? 11.178 10.272 -29.103 1.00 66.25 82 ASP A O 1
ATOM 651 N N . ILE A 1 83 ? 9.716 11.947 -28.644 1.00 64.62 83 ILE A N 1
ATOM 652 C CA . ILE A 1 83 ? 9.654 12.535 -29.999 1.00 64.62 83 ILE A CA 1
ATOM 653 C C . ILE A 1 83 ? 10.701 13.627 -30.198 1.00 64.62 83 ILE A C 1
ATOM 655 O O . ILE A 1 83 ? 10.942 14.402 -29.249 1.00 64.62 83 ILE A O 1
#

Sequence (83 aa):
MTEVWTI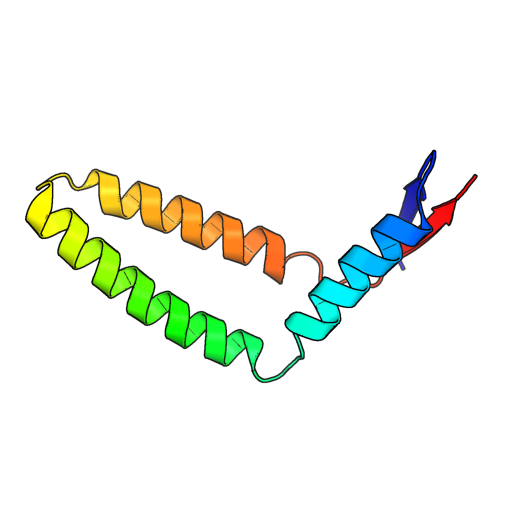YGGDMWRQVFNGVVTVIGAGTFTTLLRIVGLFGVLGVVVSFVKTRNPMVFLYWLAVFMFITSALLVPKRSVQIHDI

pLDDT: mean 76.74, std 11.26, range [52.94, 93.69]